Protein AF-A0AAD4VCL3-F1 (afdb_monomer_lite)

InterPro domains:
  IPR011009 Protein kinase-like domain superfamily [SSF56112] (13-102)

Foldseek 3Di:
DDPVVVLVVQLVVLLVVLQVLLCVLQVVPPVPVLVVPVVDPPVVSLVNSCVNVVVPPVPLVSVLNVQSVVLSVQSSDPDSVSRDGPVVSVVSNVVSVVVVVVDPPPPPPPPDD

pLDDT: mean 75.51, std 16.03, range [38.53, 92.06]

Organism: Prunus dulcis (NCBI:txid3755)

Radius of gyration: 16.63 Å; chains: 1; bounding box: 40×34×52 Å

Structure (mmCIF, N/CA/C/O backbone):
data_AF-A0AAD4VCL3-F1
#
_entry.id   AF-A0AAD4VCL3-F1
#
loop_
_atom_site.group_PDB
_atom_site.id
_atom_site.type_symbol
_atom_site.label_atom_id
_atom_site.label_alt_id
_atom_site.label_comp_id
_atom_site.label_asym_id
_atom_site.label_entity_id
_atom_site.label_seq_id
_atom_site.pdbx_PDB_ins_code
_atom_site.Cartn_x
_atom_site.Cartn_y
_atom_site.Cartn_z
_atom_site.occupancy
_atom_site.B_iso_or_equiv
_atom_site.auth_seq_id
_atom_site.auth_comp_id
_atom_site.auth_asym_id
_atom_site.auth_atom_id
_atom_site.pdbx_PDB_model_num
ATOM 1 N N . MET A 1 1 ? 26.847 -7.297 -16.871 1.00 55.97 1 MET A N 1
ATOM 2 C CA . MET A 1 1 ? 25.402 -6.977 -16.776 1.00 55.97 1 MET A CA 1
ATOM 3 C C . MET A 1 1 ? 25.116 -5.668 -17.491 1.00 55.97 1 MET A C 1
ATOM 5 O O . MET A 1 1 ? 25.753 -4.665 -17.170 1.00 55.97 1 MET A O 1
ATOM 9 N N . ALA A 1 2 ? 24.194 -5.663 -18.456 1.00 66.69 2 ALA A N 1
ATOM 10 C CA . ALA A 1 2 ? 23.883 -4.474 -19.246 1.00 66.69 2 ALA A CA 1
ATOM 11 C C . ALA A 1 2 ? 23.010 -3.478 -18.453 1.00 66.69 2 ALA A C 1
ATOM 13 O O . ALA A 1 2 ? 22.144 -3.860 -17.665 1.00 66.69 2 ALA A O 1
ATOM 14 N N . LYS A 1 3 ? 23.191 -2.167 -18.682 1.00 60.19 3 LYS A N 1
ATOM 15 C CA . LYS A 1 3 ? 22.404 -1.091 -18.032 1.00 60.19 3 LYS A CA 1
ATOM 16 C C . LYS A 1 3 ? 20.882 -1.249 -18.213 1.00 60.19 3 LYS A C 1
ATOM 18 O O . LYS A 1 3 ? 20.130 -0.733 -17.388 1.00 60.19 3 LYS A O 1
ATOM 23 N N . GLY A 1 4 ? 20.434 -1.923 -19.276 1.00 61.66 4 GLY A N 1
ATOM 24 C CA . GLY A 1 4 ? 19.020 -2.203 -19.549 1.00 61.66 4 GLY A CA 1
ATOM 25 C C . GLY A 1 4 ? 18.417 -3.253 -18.611 1.00 61.66 4 GLY A C 1
ATOM 26 O O . GLY A 1 4 ? 17.359 -3.017 -18.031 1.00 61.66 4 GLY A O 1
ATOM 27 N N . GLU A 1 5 ? 19.125 -4.358 -18.374 1.00 61.94 5 GLU A N 1
ATOM 28 C CA . GLU A 1 5 ? 18.673 -5.470 -17.520 1.00 61.94 5 GLU A CA 1
ATOM 29 C C . GLU A 1 5 ? 18.500 -5.030 -16.061 1.00 61.94 5 GLU A C 1
ATOM 31 O O . GLU A 1 5 ? 17.502 -5.352 -15.413 1.00 61.94 5 GLU A O 1
ATOM 36 N N . ARG A 1 6 ? 19.413 -4.180 -15.565 1.00 61.00 6 ARG A N 1
ATOM 37 C CA . ARG A 1 6 ? 19.338 -3.620 -14.206 1.00 61.00 6 ARG A CA 1
ATOM 38 C C . ARG A 1 6 ? 18.068 -2.780 -13.984 1.00 61.00 6 ARG A C 1
ATOM 40 O O . ARG A 1 6 ? 17.482 -2.839 -12.907 1.00 61.00 6 ARG A O 1
ATOM 47 N N . ARG A 1 7 ? 17.596 -2.032 -14.996 1.00 60.41 7 ARG A N 1
ATOM 48 C CA . ARG A 1 7 ? 16.352 -1.231 -14.904 1.00 60.41 7 ARG A CA 1
ATOM 49 C C . ARG A 1 7 ? 15.089 -2.090 -14.930 1.00 60.41 7 ARG A C 1
ATOM 51 O O . ARG A 1 7 ? 14.076 -1.700 -14.356 1.00 60.41 7 ARG A O 1
ATOM 58 N N . VAL A 1 8 ? 15.116 -3.228 -15.620 1.00 62.25 8 VAL A N 1
ATOM 59 C CA . VAL A 1 8 ? 13.987 -4.170 -15.645 1.00 62.25 8 VAL A CA 1
ATOM 60 C C . VAL A 1 8 ? 13.845 -4.852 -14.284 1.00 62.25 8 VAL A C 1
ATOM 62 O O . VAL A 1 8 ? 12.7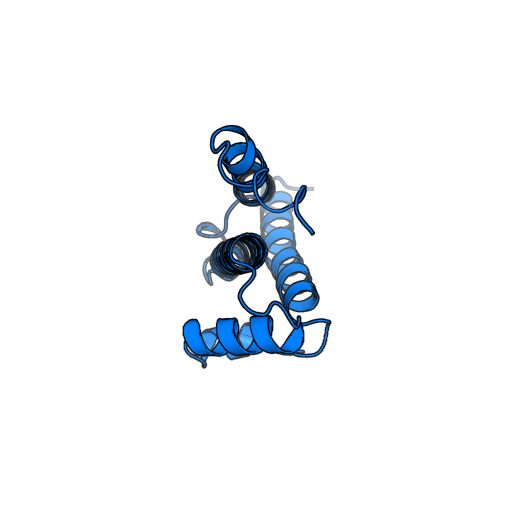41 -4.882 -13.743 1.00 62.25 8 VAL A O 1
ATOM 65 N N . LEU A 1 9 ? 14.957 -5.287 -13.679 1.00 64.12 9 LEU A N 1
ATOM 66 C CA . LEU A 1 9 ? 14.964 -5.854 -12.326 1.00 64.12 9 LEU A CA 1
ATOM 67 C C . LEU A 1 9 ? 14.464 -4.852 -11.280 1.00 64.12 9 LEU A C 1
ATOM 69 O O . LEU A 1 9 ? 13.600 -5.194 -10.481 1.00 64.12 9 LEU A O 1
ATOM 73 N N . LEU A 1 10 ? 14.916 -3.594 -11.334 1.00 63.97 10 LEU A N 1
ATOM 74 C CA . LEU A 1 10 ? 14.479 -2.570 -10.380 1.00 63.97 10 LEU A CA 1
ATOM 75 C C . LEU A 1 10 ? 12.959 -2.324 -10.433 1.00 63.97 10 LEU A C 1
ATOM 77 O O . LEU A 1 10 ? 12.313 -2.185 -9.399 1.00 63.97 10 LEU A O 1
ATOM 81 N N . ARG A 1 11 ? 12.366 -2.341 -11.633 1.00 64.81 11 ARG A N 1
ATOM 82 C CA . ARG A 1 11 ? 10.910 -2.202 -11.822 1.00 64.81 11 ARG A CA 1
ATOM 83 C C . ARG A 1 11 ? 10.126 -3.446 -11.410 1.00 64.81 11 ARG A C 1
ATOM 85 O O . ARG A 1 11 ? 8.973 -3.332 -10.993 1.00 64.81 11 ARG A O 1
ATOM 92 N N . ARG A 1 12 ? 10.742 -4.626 -11.521 1.00 70.94 12 ARG A N 1
ATOM 93 C CA . ARG A 1 12 ? 10.192 -5.879 -10.993 1.00 70.94 12 ARG A CA 1
ATOM 94 C C . ARG A 1 12 ? 10.191 -5.872 -9.466 1.00 70.94 12 ARG A C 1
ATOM 96 O O . ARG A 1 12 ? 9.183 -6.238 -8.886 1.00 70.94 12 ARG A O 1
ATOM 103 N N . ASN A 1 13 ? 11.245 -5.348 -8.838 1.00 78.56 13 ASN A N 1
ATOM 104 C CA . ASN A 1 13 ? 11.324 -5.208 -7.383 1.00 78.56 13 ASN A CA 1
ATOM 105 C C . ASN A 1 13 ? 10.222 -4.297 -6.826 1.00 78.56 13 ASN A C 1
ATOM 107 O O . ASN A 1 13 ? 9.625 -4.635 -5.816 1.00 78.56 13 ASN A O 1
ATOM 111 N N . VAL A 1 14 ? 9.892 -3.189 -7.500 1.00 84.56 14 VAL A N 1
ATOM 112 C CA . VAL A 1 14 ? 8.770 -2.315 -7.092 1.00 84.56 14 VAL A CA 1
ATOM 113 C C . VAL A 1 14 ? 7.425 -3.040 -7.207 1.00 84.56 14 VAL A C 1
ATOM 115 O O . VAL A 1 14 ? 6.587 -2.951 -6.314 1.00 84.56 14 VAL A O 1
ATOM 118 N N . TYR A 1 15 ? 7.234 -3.808 -8.281 1.00 81.25 15 TYR A N 1
ATOM 119 C CA . TYR A 1 15 ? 6.042 -4.636 -8.457 1.00 81.25 15 TYR A CA 1
ATOM 120 C C . TYR A 1 15 ? 5.937 -5.697 -7.353 1.00 81.25 15 TYR A C 1
ATOM 122 O O . TYR A 1 15 ? 4.881 -5.818 -6.749 1.00 81.25 15 TYR A O 1
ATOM 130 N N . SER A 1 16 ? 7.015 -6.421 -7.044 1.00 83.88 16 SER A N 1
ATOM 131 C CA . SER A 1 16 ? 7.042 -7.423 -5.970 1.00 83.88 16 SER A CA 1
ATOM 132 C C . SER A 1 16 ? 6.875 -6.812 -4.577 1.00 83.88 16 SER A C 1
ATOM 134 O O . SER A 1 16 ? 6.187 -7.381 -3.743 1.00 83.88 16 SER A O 1
ATOM 136 N N . PHE A 1 17 ? 7.439 -5.630 -4.327 1.00 87.50 17 PHE A N 1
ATOM 137 C CA . PHE A 1 17 ? 7.298 -4.933 -3.048 1.00 87.50 17 PHE A CA 1
ATOM 138 C C . PHE A 1 17 ? 5.846 -4.557 -2.741 1.00 87.50 17 PHE A C 1
ATOM 140 O O . PHE A 1 17 ? 5.428 -4.613 -1.588 1.00 87.50 17 PHE A O 1
ATOM 147 N N . ARG A 1 18 ? 5.047 -4.255 -3.772 1.00 86.00 18 ARG A N 1
ATOM 148 C CA . ARG A 1 18 ? 3.610 -4.025 -3.595 1.00 86.00 18 ARG A CA 1
ATOM 149 C C . ARG A 1 18 ? 2.903 -5.240 -2.990 1.00 86.00 18 ARG A C 1
ATOM 151 O O . ARG A 1 18 ? 1.993 -5.056 -2.199 1.00 86.00 18 ARG A O 1
ATOM 158 N N . GLU A 1 19 ? 3.287 -6.456 -3.379 1.00 84.25 19 GLU A N 1
ATOM 159 C CA . GLU A 1 19 ? 2.615 -7.672 -2.909 1.00 84.25 19 GLU A CA 1
ATOM 160 C C . GLU A 1 19 ? 2.826 -7.801 -1.404 1.00 84.25 19 GLU A C 1
ATOM 162 O O . GLU A 1 19 ? 1.870 -8.027 -0.677 1.00 84.25 19 GLU A O 1
ATOM 167 N N . ILE A 1 20 ? 4.037 -7.484 -0.935 1.00 88.31 20 ILE A N 1
ATOM 168 C CA . ILE A 1 20 ? 4.359 -7.414 0.492 1.00 88.31 20 ILE A CA 1
ATOM 169 C C . ILE A 1 20 ? 3.527 -6.338 1.205 1.00 88.31 20 ILE A C 1
ATOM 171 O O . ILE A 1 20 ? 2.977 -6.601 2.267 1.00 88.31 20 ILE A O 1
ATOM 175 N N . MET A 1 21 ? 3.380 -5.137 0.630 1.00 90.50 21 MET A N 1
ATOM 176 C CA . MET A 1 21 ? 2.532 -4.087 1.221 1.00 90.50 21 MET A CA 1
ATOM 177 C C . MET A 1 21 ? 1.080 -4.542 1.391 1.00 90.50 21 MET A C 1
ATOM 179 O O . MET A 1 21 ? 0.481 -4.324 2.440 1.00 90.50 21 MET A O 1
ATOM 183 N N . LEU A 1 22 ? 0.508 -5.158 0.355 1.00 87.31 22 LEU A N 1
ATOM 184 C CA . LEU A 1 22 ? -0.879 -5.616 0.373 1.00 87.31 22 LEU A CA 1
ATOM 185 C C . LEU A 1 22 ? -1.069 -6.833 1.287 1.00 87.31 22 LEU A C 1
ATOM 187 O O . LEU A 1 22 ? -2.098 -6.944 1.949 1.00 87.31 22 LEU A O 1
ATOM 191 N N . GLU A 1 23 ? -0.079 -7.720 1.359 1.00 86.88 23 GLU A N 1
ATOM 192 C CA . GLU A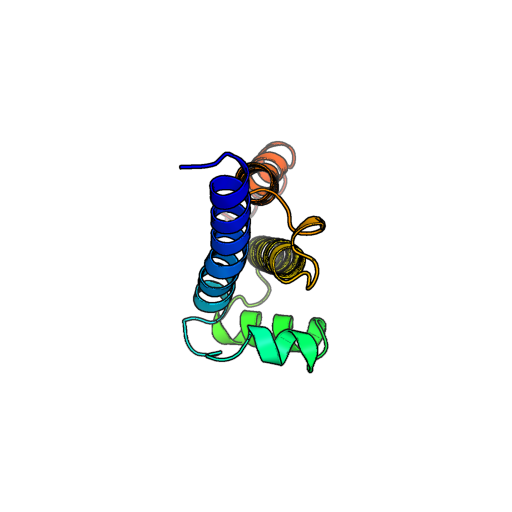 1 23 ? -0.057 -8.849 2.288 1.00 86.88 23 GLU A CA 1
ATOM 193 C C . GLU A 1 23 ? -0.058 -8.369 3.743 1.00 86.88 23 GLU A C 1
ATOM 195 O O . GLU A 1 23 ? -0.875 -8.836 4.534 1.00 86.88 23 GLU A O 1
ATOM 200 N N . ILE A 1 24 ? 0.768 -7.368 4.072 1.00 89.81 24 ILE A N 1
ATOM 201 C CA . ILE A 1 24 ? 0.790 -6.740 5.401 1.00 89.81 24 ILE A CA 1
ATOM 202 C C . ILE A 1 24 ? -0.565 -6.103 5.718 1.00 89.81 24 ILE A C 1
ATOM 204 O O . ILE A 1 24 ? -1.136 -6.386 6.765 1.00 89.81 24 ILE A O 1
ATOM 208 N N . LEU A 1 25 ? -1.114 -5.284 4.811 1.00 89.81 25 LEU A N 1
ATOM 209 C CA . LEU A 1 25 ? -2.409 -4.627 5.032 1.00 89.81 25 LEU A CA 1
ATOM 210 C C . LEU A 1 25 ? -3.564 -5.620 5.216 1.00 89.81 25 LEU A C 1
ATOM 212 O O . LEU A 1 25 ? -4.570 -5.276 5.825 1.00 89.81 25 LEU A O 1
ATOM 216 N N . SER A 1 26 ? -3.437 -6.832 4.689 1.00 85.38 26 SER A N 1
ATOM 217 C CA . SER A 1 26 ? -4.476 -7.860 4.752 1.00 85.38 26 SER A CA 1
ATOM 218 C C . SER A 1 26 ? -4.205 -8.961 5.772 1.00 85.38 26 SER A C 1
ATOM 220 O O . SER A 1 26 ? -4.922 -9.960 5.794 1.00 85.38 26 SER A O 1
ATOM 222 N N . ASN A 1 27 ? -3.146 -8.842 6.581 1.00 84.00 27 ASN A N 1
ATOM 223 C CA . ASN A 1 27 ? -2.703 -9.900 7.492 1.00 84.00 27 ASN A CA 1
ATOM 224 C C . ASN A 1 27 ? -2.570 -11.276 6.804 1.00 84.00 27 ASN A C 1
ATOM 226 O O . ASN A 1 27 ? -2.900 -12.311 7.385 1.00 84.00 27 ASN A O 1
ATOM 230 N N . GLY A 1 28 ? -2.151 -11.288 5.533 1.00 77.06 28 GLY A N 1
ATOM 231 C CA . GLY A 1 28 ? -2.043 -12.494 4.705 1.00 77.06 28 GLY A CA 1
ATOM 232 C C . GLY A 1 28 ? -3.372 -13.141 4.291 1.00 77.06 28 GLY A C 1
ATOM 233 O O . GLY A 1 28 ? -3.362 -14.192 3.652 1.00 77.06 28 GLY A O 1
ATOM 234 N N . ARG A 1 29 ? -4.525 -12.550 4.632 1.00 70.75 29 ARG A N 1
ATOM 235 C CA . ARG A 1 29 ? -5.860 -13.131 4.390 1.00 70.75 29 ARG A CA 1
ATOM 236 C C . ARG A 1 29 ? -6.419 -12.807 3.014 1.00 70.75 29 ARG A C 1
ATOM 238 O O . ARG A 1 29 ? -7.218 -13.574 2.480 1.00 70.75 29 ARG A O 1
ATOM 245 N N . LEU A 1 30 ? -5.968 -11.718 2.400 1.00 64.88 30 LEU A N 1
ATOM 246 C CA . LEU A 1 30 ? -6.393 -11.329 1.060 1.00 64.88 30 LEU A CA 1
ATOM 247 C C . LEU A 1 30 ? -5.341 -11.791 0.051 1.00 64.88 30 LEU A C 1
ATOM 249 O O . LEU A 1 30 ? -4.700 -10.985 -0.621 1.00 64.88 30 LEU A O 1
ATOM 253 N N . THR A 1 31 ? -5.212 -13.115 -0.087 1.00 55.62 31 THR A N 1
ATOM 254 C CA . THR A 1 31 ? -4.261 -13.832 -0.968 1.00 55.62 31 THR A CA 1
ATOM 255 C C . THR A 1 31 ? -4.372 -13.481 -2.457 1.00 55.62 31 THR A C 1
ATOM 257 O O . THR A 1 31 ? -3.638 -14.011 -3.286 1.00 55.62 31 THR A O 1
ATOM 260 N N . ASN A 1 32 ? -5.270 -12.564 -2.818 1.00 60.72 32 ASN A N 1
ATOM 261 C CA . ASN A 1 32 ? -5.412 -12.037 -4.163 1.00 60.72 32 ASN A CA 1
ATOM 262 C C . ASN A 1 32 ? -5.819 -10.555 -4.184 1.00 60.72 32 ASN A C 1
ATOM 264 O O . ASN A 1 32 ? -6.513 -10.109 -5.102 1.00 60.72 32 ASN A O 1
ATOM 268 N N . LEU A 1 33 ? -5.404 -9.763 -3.185 1.00 59.28 33 LEU A N 1
ATOM 269 C CA . LEU A 1 33 ? -5.755 -8.342 -3.123 1.00 59.28 33 LEU A CA 1
ATOM 270 C C . LEU A 1 33 ? -5.326 -7.589 -4.392 1.00 59.28 33 LEU A C 1
ATOM 272 O O . LEU A 1 33 ? -6.045 -6.712 -4.858 1.00 59.28 33 LEU A O 1
ATOM 276 N N . GLY A 1 34 ? -4.216 -7.988 -5.020 1.00 57.25 34 GLY A N 1
ATOM 277 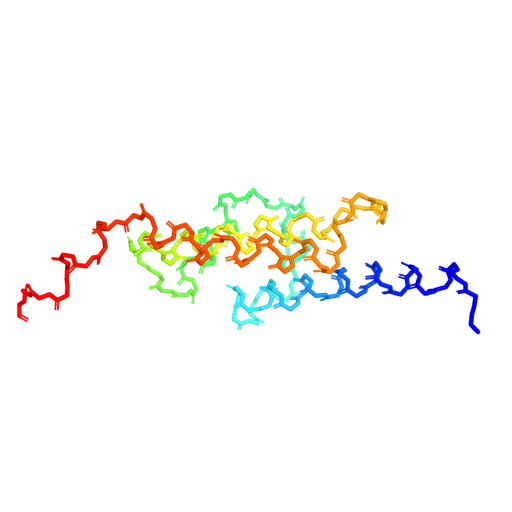C CA . GLY A 1 34 ? -3.782 -7.444 -6.309 1.00 57.25 34 GLY A CA 1
ATOM 278 C C . GLY A 1 34 ? -4.812 -7.605 -7.441 1.00 57.25 34 GLY A C 1
ATOM 279 O O . GLY A 1 34 ? -4.976 -6.682 -8.238 1.00 57.25 34 GLY A O 1
ATOM 280 N N . ALA A 1 35 ? -5.544 -8.725 -7.491 1.00 57.97 35 ALA A N 1
ATOM 281 C CA . ALA A 1 35 ? -6.655 -8.952 -8.426 1.00 57.97 35 ALA A CA 1
ATOM 282 C C . ALA A 1 35 ? -7.975 -8.333 -7.923 1.00 57.97 35 ALA A C 1
ATOM 284 O O . ALA A 1 35 ? -8.789 -7.834 -8.704 1.00 57.97 35 ALA A O 1
ATOM 285 N N . SER A 1 36 ? -8.172 -8.312 -6.602 1.00 54.47 36 SER A N 1
ATOM 286 C CA . SER A 1 36 ? -9.343 -7.719 -5.958 1.00 54.47 36 SER A CA 1
ATOM 287 C C . SER A 1 36 ? -9.379 -6.193 -6.082 1.00 54.47 36 SER A C 1
ATOM 289 O O . SER A 1 36 ? -10.457 -5.638 -6.226 1.00 54.47 36 SER A O 1
ATOM 291 N N . ILE A 1 37 ? -8.238 -5.498 -6.071 1.00 57.56 37 ILE A N 1
ATOM 292 C CA . ILE A 1 37 ? -8.156 -4.034 -6.256 1.00 57.56 37 ILE A CA 1
ATOM 293 C C . ILE A 1 37 ? -8.548 -3.628 -7.683 1.00 57.56 37 ILE A C 1
ATOM 295 O O . ILE A 1 37 ? -8.990 -2.506 -7.906 1.00 57.56 37 ILE A O 1
ATOM 299 N N . GLN A 1 38 ? -8.414 -4.534 -8.656 1.00 59.50 38 GLN A N 1
ATOM 300 C CA . GLN A 1 38 ? -8.853 -4.280 -10.030 1.00 59.50 38 GLN A CA 1
ATOM 301 C C . GLN A 1 38 ? -10.349 -4.556 -10.248 1.00 59.50 38 GLN A C 1
ATOM 303 O O . GLN A 1 38 ? -10.897 -4.100 -11.247 1.00 59.50 38 GLN A O 1
ATOM 308 N N . SER A 1 39 ? -11.007 -5.288 -9.342 1.00 66.12 39 SER A N 1
ATOM 309 C CA . SER A 1 39 ? -12.404 -5.734 -9.493 1.00 66.12 39 SER A CA 1
ATOM 310 C C . SER A 1 39 ? -13.369 -5.166 -8.446 1.00 66.12 39 SER A C 1
ATOM 312 O O . SER A 1 39 ? -14.557 -5.029 -8.731 1.00 66.12 39 SER A O 1
ATOM 314 N N . LYS A 1 40 ? -12.886 -4.801 -7.252 1.00 73.06 40 LYS A N 1
ATOM 315 C CA . LYS A 1 40 ? -13.655 -4.154 -6.181 1.00 73.06 40 LYS A CA 1
ATOM 316 C C . LYS A 1 40 ? -13.404 -2.648 -6.166 1.00 73.06 40 LYS A C 1
ATOM 318 O O . LYS A 1 40 ? -12.320 -2.183 -6.515 1.00 73.06 40 LYS A O 1
ATOM 323 N N . SER A 1 41 ? -14.390 -1.880 -5.695 1.00 81.81 41 SER A N 1
ATOM 324 C CA . SER A 1 41 ? -14.171 -0.454 -5.451 1.00 81.81 41 SER A CA 1
ATOM 325 C C . SER A 1 41 ? -13.138 -0.258 -4.340 1.00 81.81 41 SER A C 1
ATOM 327 O O . SER A 1 41 ? -13.006 -1.065 -3.412 1.00 81.81 41 SER A O 1
ATOM 329 N N . ARG A 1 42 ? -12.418 0.859 -4.422 1.00 82.44 42 ARG A N 1
ATOM 330 C CA . ARG A 1 42 ? -11.428 1.247 -3.420 1.00 82.44 42 ARG A CA 1
ATOM 331 C C . ARG A 1 42 ? -12.038 1.346 -2.018 1.00 82.44 42 ARG A C 1
ATOM 333 O O . ARG A 1 42 ? -11.373 0.976 -1.054 1.00 82.44 42 ARG A O 1
ATOM 340 N N . GLU A 1 43 ? -13.284 1.814 -1.885 1.00 85.06 43 GLU A N 1
ATOM 341 C CA . GLU A 1 43 ? -13.933 1.895 -0.569 1.00 85.06 43 GLU A CA 1
ATOM 342 C C . GLU A 1 43 ? -14.185 0.517 0.042 1.00 85.06 43 GLU A C 1
ATOM 344 O O . GLU A 1 43 ? -14.044 0.359 1.255 1.00 85.06 43 GLU A O 1
ATOM 349 N N . VAL A 1 44 ? -14.542 -0.477 -0.778 1.00 87.31 44 VAL A N 1
ATOM 350 C CA . VAL A 1 44 ? -14.788 -1.845 -0.305 1.00 87.31 44 VAL A CA 1
ATOM 351 C C . VAL A 1 44 ? -13.501 -2.452 0.244 1.00 87.31 44 VAL A C 1
ATOM 353 O O . VAL A 1 44 ? -13.497 -2.926 1.376 1.00 87.31 44 VAL A O 1
ATOM 356 N N . VAL A 1 45 ? -12.398 -2.348 -0.504 1.00 86.06 45 VAL A N 1
ATOM 357 C CA . VAL A 1 45 ? -11.081 -2.845 -0.064 1.00 86.06 45 VAL A CA 1
ATOM 358 C C . VAL A 1 45 ? -10.638 -2.168 1.236 1.00 86.06 45 VAL A C 1
ATOM 360 O O . VAL A 1 45 ? -10.186 -2.833 2.161 1.00 86.06 45 VAL A O 1
ATOM 363 N N . MET A 1 46 ? -10.816 -0.849 1.346 1.00 88.19 46 MET A N 1
ATOM 364 C CA . MET A 1 46 ? -10.460 -0.106 2.560 1.00 88.19 46 MET A CA 1
ATOM 365 C C . MET A 1 46 ? -11.287 -0.536 3.772 1.00 88.19 46 MET A C 1
ATOM 367 O O . MET A 1 46 ? -10.751 -0.659 4.869 1.00 88.19 46 MET A O 1
ATOM 371 N N . ARG A 1 47 ? -12.586 -0.788 3.584 1.00 88.94 47 ARG A N 1
ATOM 372 C CA . ARG A 1 47 ? -13.457 -1.277 4.656 1.00 88.94 47 ARG A CA 1
ATOM 373 C C . ARG A 1 47 ? -13.044 -2.671 5.126 1.00 88.94 47 ARG A C 1
ATOM 375 O O . ARG A 1 47 ? -13.010 -2.895 6.330 1.00 88.94 47 ARG A O 1
ATOM 382 N N . GLU A 1 48 ? -12.728 -3.575 4.200 1.00 88.38 48 GLU A N 1
ATOM 383 C CA . GLU A 1 48 ? -12.227 -4.921 4.518 1.00 88.38 48 GLU A CA 1
ATOM 384 C C . GLU A 1 48 ? -10.938 -4.832 5.344 1.00 88.38 48 GLU A C 1
ATOM 386 O O . GLU A 1 48 ? -10.894 -5.366 6.448 1.00 88.38 48 GLU A O 1
ATOM 391 N N . ILE A 1 49 ? -9.958 -4.043 4.889 1.00 89.94 49 ILE A N 1
ATOM 392 C CA . ILE A 1 49 ? -8.692 -3.831 5.606 1.00 89.94 49 ILE A CA 1
ATOM 393 C C . ILE A 1 49 ? -8.929 -3.258 7.010 1.00 89.94 49 ILE A C 1
ATOM 395 O O . ILE A 1 49 ? -8.355 -3.749 7.979 1.00 89.94 49 ILE A O 1
ATOM 399 N N . TYR A 1 50 ? -9.771 -2.230 7.157 1.00 91.62 50 TYR A N 1
ATOM 400 C CA . TYR A 1 50 ? -10.039 -1.640 8.473 1.00 91.62 50 TYR A CA 1
ATOM 401 C C . TYR A 1 50 ? -10.704 -2.616 9.440 1.00 91.62 50 TYR A C 1
ATOM 403 O O . TYR A 1 50 ? -10.383 -2.598 10.627 1.00 91.62 50 TYR A O 1
ATOM 411 N N . ASN A 1 51 ? -11.623 -3.442 8.940 1.00 89.06 51 ASN A N 1
ATOM 412 C CA . ASN A 1 51 ? -12.317 -4.433 9.750 1.00 89.06 51 ASN A CA 1
ATOM 413 C C . ASN A 1 51 ? -11.374 -5.571 10.158 1.00 89.06 51 ASN A C 1
ATOM 415 O O . ASN A 1 51 ? -11.360 -5.951 11.322 1.00 89.06 51 ASN A O 1
ATOM 419 N N . GLU A 1 52 ? -10.563 -6.082 9.228 1.00 88.00 52 GLU A N 1
ATOM 420 C CA . GLU A 1 52 ? -9.610 -7.170 9.487 1.00 88.00 52 GLU A CA 1
ATOM 421 C C . GLU A 1 52 ? -8.474 -6.773 10.435 1.00 88.00 52 GLU A C 1
ATOM 423 O O . GLU A 1 52 ? -7.937 -7.628 11.134 1.00 88.00 52 GLU A O 1
ATOM 428 N N . ASN A 1 53 ? -8.109 -5.490 10.458 1.00 88.12 53 ASN A N 1
ATOM 429 C CA . ASN A 1 53 ? -7.085 -4.944 11.351 1.00 88.12 53 ASN A CA 1
ATOM 430 C C . ASN A 1 53 ? -7.667 -4.306 12.622 1.00 88.12 53 ASN A C 1
ATOM 432 O O . ASN A 1 53 ? -6.934 -3.639 13.347 1.00 88.12 53 ASN A O 1
ATOM 436 N N . GLU A 1 54 ? -8.975 -4.448 12.869 1.00 90.12 54 GLU A N 1
ATOM 437 C CA . GLU A 1 54 ? -9.660 -3.927 14.065 1.00 90.12 54 GLU A CA 1
ATOM 438 C C . GLU A 1 54 ? -9.382 -2.433 14.336 1.00 90.12 54 GLU A C 1
ATOM 440 O O . GLU A 1 54 ? -9.367 -1.963 15.471 1.00 90.12 54 GLU A O 1
ATOM 445 N N . VAL A 1 55 ? -9.190 -1.646 13.271 1.00 87.44 55 VAL A N 1
ATOM 446 C CA . VAL A 1 55 ? -8.702 -0.255 13.353 1.00 87.44 55 VAL A CA 1
ATOM 447 C C . VAL A 1 55 ? -9.706 0.669 14.058 1.00 87.44 55 VAL A C 1
ATOM 449 O O . VAL A 1 55 ? -9.354 1.760 14.517 1.00 87.44 55 VAL A O 1
ATOM 452 N N . GLY A 1 56 ? -10.980 0.264 14.140 1.00 86.38 56 GLY A N 1
ATOM 453 C CA . GLY A 1 56 ? -12.043 1.070 14.735 1.00 86.38 56 GLY A CA 1
ATOM 454 C C . GLY A 1 56 ? -12.077 2.457 14.097 1.00 86.38 56 GLY A C 1
ATOM 455 O O . GLY A 1 56 ? -11.844 2.583 12.897 1.00 86.38 56 GLY A O 1
ATOM 456 N N . THR A 1 57 ? -12.326 3.512 14.871 1.00 85.81 57 THR A N 1
ATOM 457 C CA . THR A 1 57 ? -12.323 4.916 14.414 1.00 85.81 57 THR A CA 1
ATOM 458 C C . THR A 1 57 ? -10.963 5.611 14.551 1.00 85.81 57 THR A C 1
ATOM 460 O O . THR A 1 57 ? -10.912 6.838 14.513 1.00 85.81 57 THR A O 1
ATOM 463 N N . ASN A 1 58 ? -9.860 4.867 14.706 1.00 87.06 58 ASN A N 1
ATOM 464 C CA . ASN A 1 58 ? -8.523 5.440 14.877 1.00 87.06 58 ASN A CA 1
ATOM 465 C C . ASN A 1 58 ? -8.060 6.144 13.586 1.00 87.06 58 ASN A C 1
ATOM 467 O O . ASN A 1 58 ? -7.533 5.518 12.665 1.00 87.06 58 ASN A O 1
ATOM 471 N N . VAL A 1 59 ? -8.308 7.455 13.504 1.00 85.88 59 VAL A N 1
ATOM 472 C CA . VAL A 1 59 ? -8.025 8.281 12.319 1.00 85.88 59 VAL A CA 1
ATOM 473 C C . VAL A 1 59 ? -6.549 8.204 11.898 1.00 85.88 59 VAL A C 1
ATOM 475 O O . VAL A 1 59 ? -6.319 7.926 10.722 1.00 85.88 59 VAL A O 1
ATOM 478 N N . PRO A 1 60 ? -5.556 8.332 12.806 1.00 86.25 60 PRO A N 1
ATOM 479 C CA . PRO A 1 60 ? -4.145 8.197 12.441 1.00 86.25 60 PRO A CA 1
ATOM 480 C C . PRO A 1 60 ? -3.807 6.887 11.725 1.00 86.25 60 PRO A C 1
ATOM 482 O O . PRO A 1 60 ? -3.146 6.905 10.691 1.00 86.25 60 PRO A O 1
ATOM 485 N N . VAL A 1 61 ? -4.283 5.751 12.241 1.00 88.25 61 VAL A N 1
ATOM 486 C CA . VAL A 1 61 ? -4.005 4.429 11.651 1.00 88.25 61 VAL A CA 1
ATOM 487 C C . VAL A 1 61 ? -4.745 4.253 10.322 1.00 88.25 61 VAL A C 1
ATOM 489 O O . VAL A 1 61 ? -4.206 3.695 9.367 1.00 88.25 61 VAL A O 1
ATOM 492 N N . ARG A 1 62 ? -5.968 4.784 10.202 1.00 90.06 62 ARG A N 1
ATOM 493 C CA . ARG A 1 62 ? -6.699 4.798 8.924 1.00 90.06 62 ARG A CA 1
ATOM 494 C C . ARG A 1 62 ? -5.955 5.591 7.846 1.00 90.06 62 ARG A C 1
ATOM 496 O O . ARG A 1 62 ? -5.940 5.178 6.688 1.00 90.06 62 ARG A O 1
ATOM 503 N N . GLU A 1 63 ? -5.327 6.708 8.209 1.00 89.06 63 GLU A N 1
ATOM 504 C CA . GLU A 1 63 ? -4.502 7.501 7.291 1.00 89.06 63 GLU A CA 1
ATOM 505 C C . GLU A 1 63 ? -3.218 6.768 6.870 1.00 89.06 63 GLU A C 1
ATOM 507 O O . GLU A 1 63 ? -2.875 6.820 5.687 1.00 89.06 63 GLU A O 1
ATOM 512 N N . GLU A 1 64 ? -2.567 6.025 7.780 1.00 90.19 64 GLU A N 1
ATOM 513 C CA . GLU A 1 64 ? -1.430 5.134 7.459 1.00 90.19 64 GLU A CA 1
ATOM 514 C C . GLU A 1 64 ? -1.819 4.121 6.392 1.00 90.19 64 GLU A C 1
ATOM 516 O O . GLU A 1 64 ? -1.195 4.024 5.335 1.00 90.19 64 GLU A O 1
ATOM 521 N N . ILE A 1 65 ? -2.906 3.399 6.651 1.00 91.12 65 ILE A N 1
ATOM 522 C CA . ILE A 1 65 ? -3.420 2.366 5.756 1.00 91.12 65 ILE A CA 1
ATOM 523 C C . ILE A 1 65 ? -3.797 2.965 4.398 1.00 91.12 65 ILE A C 1
ATOM 525 O O . ILE A 1 65 ? -3.456 2.401 3.354 1.00 91.12 65 ILE A O 1
ATOM 529 N N . LYS A 1 66 ? -4.458 4.131 4.388 1.00 90.56 66 LYS A N 1
ATOM 530 C CA . LYS A 1 66 ? -4.825 4.832 3.153 1.00 90.56 66 LYS A CA 1
ATOM 531 C C . LYS A 1 66 ? -3.601 5.167 2.311 1.00 90.56 66 LYS A C 1
ATOM 533 O O . LYS A 1 66 ? -3.630 4.919 1.105 1.00 90.56 66 LYS A O 1
ATOM 538 N N . LEU A 1 67 ? -2.555 5.709 2.930 1.00 92.06 67 LEU A N 1
ATOM 539 C CA . LEU A 1 67 ? -1.309 6.029 2.243 1.00 92.06 67 LEU A CA 1
ATOM 540 C C . LEU A 1 67 ? -0.669 4.770 1.658 1.00 92.06 67 LEU A C 1
ATOM 542 O O . LEU A 1 67 ? -0.334 4.750 0.474 1.00 92.06 67 LEU A O 1
ATOM 546 N N . VAL A 1 68 ? -0.499 3.720 2.466 1.00 91.94 68 VAL A N 1
ATOM 547 C CA . VAL A 1 68 ? 0.152 2.482 2.014 1.00 91.94 68 VAL A CA 1
ATOM 548 C C . VAL A 1 68 ? -0.612 1.883 0.831 1.00 91.94 68 VAL A C 1
ATOM 550 O O . VAL A 1 68 ? 0.012 1.479 -0.152 1.00 91.94 68 VAL A O 1
ATOM 553 N N . LEU A 1 69 ? -1.950 1.907 0.857 1.00 90.06 69 LEU A N 1
ATOM 554 C CA . LEU A 1 69 ? -2.768 1.439 -0.263 1.00 90.06 69 LEU A CA 1
ATOM 555 C C . LEU A 1 69 ? -2.619 2.316 -1.522 1.00 90.06 69 LEU A C 1
ATOM 557 O O . LEU A 1 69 ? -2.568 1.789 -2.637 1.00 90.06 69 LEU A O 1
ATOM 561 N N . GLU A 1 70 ? -2.526 3.642 -1.382 1.00 89.94 70 GLU A N 1
ATOM 562 C CA . GLU A 1 70 ? -2.267 4.551 -2.513 1.00 89.94 70 GLU A CA 1
ATOM 563 C C . GLU A 1 70 ? -0.901 4.287 -3.147 1.00 89.94 70 GLU A C 1
ATOM 565 O O . GLU A 1 70 ? -0.800 4.138 -4.368 1.00 89.94 70 GLU A O 1
ATOM 570 N N . VAL A 1 71 ? 0.140 4.153 -2.325 1.00 91.62 71 VAL A N 1
ATOM 571 C CA . VAL A 1 71 ? 1.494 3.841 -2.793 1.00 91.62 71 VAL A CA 1
ATOM 572 C C . VAL A 1 71 ? 1.520 2.477 -3.485 1.00 91.62 71 VAL A C 1
ATOM 574 O O . VAL A 1 71 ? 2.038 2.368 -4.599 1.00 91.62 71 VAL A O 1
ATOM 577 N N . ALA A 1 72 ? 0.895 1.453 -2.899 1.00 89.56 72 ALA A N 1
ATOM 578 C CA . ALA A 1 72 ? 0.787 0.135 -3.518 1.00 89.56 72 ALA A CA 1
ATOM 579 C C . ALA A 1 72 ? 0.074 0.200 -4.881 1.00 89.56 72 ALA A C 1
ATOM 581 O O . ALA A 1 72 ? 0.521 -0.434 -5.838 1.00 89.56 72 ALA A O 1
ATOM 582 N N . THR A 1 73 ? -0.970 1.026 -5.008 1.00 86.88 73 THR A N 1
ATOM 583 C CA . THR A 1 73 ? -1.696 1.252 -6.271 1.00 86.88 73 THR A CA 1
ATOM 584 C C . THR A 1 73 ? -0.816 1.910 -7.341 1.00 86.88 73 THR A C 1
ATOM 586 O O . THR A 1 73 ? -0.912 1.581 -8.521 1.00 86.88 73 THR A O 1
ATOM 589 N N . LEU A 1 74 ? 0.102 2.805 -6.974 1.00 88.12 74 LEU A N 1
ATOM 590 C CA . LEU A 1 74 ? 1.071 3.353 -7.934 1.00 88.12 74 LEU A CA 1
ATOM 591 C C . LEU A 1 74 ? 2.063 2.281 -8.418 1.00 88.12 74 LEU A C 1
ATOM 593 O O . LEU A 1 74 ? 2.463 2.278 -9.587 1.00 88.12 74 LEU A O 1
ATOM 597 N N . CYS A 1 75 ? 2.414 1.331 -7.551 1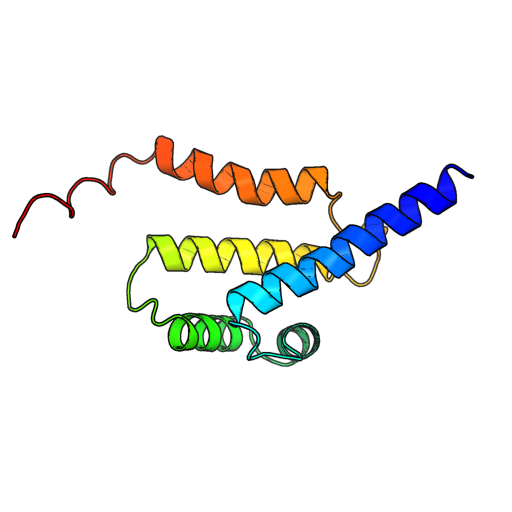.00 87.88 75 CYS A N 1
ATOM 598 C CA . CYS A 1 75 ? 3.294 0.209 -7.873 1.00 87.88 75 CYS A CA 1
ATOM 599 C C . CYS A 1 75 ? 2.634 -0.863 -8.773 1.00 87.88 75 CYS A C 1
ATOM 601 O O . CYS A 1 75 ? 3.362 -1.633 -9.410 1.00 87.88 75 CYS A O 1
ATOM 603 N N . THR A 1 76 ? 1.293 -0.912 -8.882 1.00 76.94 76 THR A N 1
ATOM 604 C CA . THR A 1 76 ? 0.555 -1.868 -9.746 1.00 76.94 76 THR A CA 1
ATOM 605 C C . THR A 1 76 ? 0.459 -1.442 -11.216 1.00 76.94 76 THR A C 1
ATOM 607 O O . THR A 1 76 ? 0.006 -2.243 -12.035 1.00 76.94 76 THR A O 1
ATOM 610 N N . ARG A 1 77 ? 0.873 -0.217 -11.590 1.00 78.94 77 ARG A N 1
ATOM 611 C CA . ARG A 1 77 ? 0.663 0.312 -12.952 1.00 78.94 77 ARG A CA 1
ATOM 612 C C . ARG A 1 77 ? 1.184 -0.643 -14.032 1.00 78.94 77 ARG A C 1
ATOM 614 O O . ARG A 1 77 ? 2.331 -1.107 -13.989 1.00 78.94 77 ARG A O 1
ATOM 621 N N . SER A 1 78 ? 0.331 -0.932 -15.017 1.00 75.56 78 SER A N 1
ATOM 622 C CA . SER A 1 78 ? 0.577 -1.962 -16.036 1.00 75.56 78 SER A CA 1
ATOM 623 C C . SER A 1 78 ? 1.841 -1.676 -16.841 1.00 75.56 78 SER A C 1
ATOM 625 O O . SER A 1 78 ? 2.635 -2.580 -17.101 1.00 75.56 78 SER A O 1
ATOM 627 N N . ARG A 1 79 ? 2.079 -0.400 -17.166 1.00 80.38 79 ARG A N 1
ATOM 628 C CA . ARG A 1 79 ? 3.299 0.053 -17.834 1.00 80.38 79 ARG A CA 1
ATOM 629 C C . ARG A 1 79 ? 4.433 0.200 -16.816 1.00 80.38 79 ARG A C 1
ATOM 631 O O . ARG A 1 79 ? 4.323 1.006 -15.893 1.00 80.38 79 ARG A O 1
ATOM 638 N N . PRO A 1 80 ? 5.567 -0.505 -16.990 1.00 78.62 80 PRO A N 1
ATOM 639 C CA . PRO A 1 80 ? 6.687 -0.405 -16.058 1.00 78.62 80 PRO A CA 1
ATOM 640 C C . PRO A 1 80 ? 7.288 1.004 -15.952 1.00 78.62 80 PRO A C 1
ATOM 642 O O . PRO A 1 80 ? 7.890 1.325 -14.935 1.00 78.62 80 PRO A O 1
ATOM 645 N N . SER A 1 81 ? 7.184 1.833 -16.996 1.00 81.75 81 SER A N 1
ATOM 646 C CA . SER A 1 81 ? 7.627 3.238 -16.987 1.00 81.75 81 SER A CA 1
ATOM 647 C C . SER A 1 81 ? 6.860 4.115 -16.005 1.00 81.75 81 SER A C 1
ATOM 649 O O . SER A 1 81 ? 7.409 5.103 -15.537 1.00 81.75 81 SER A O 1
ATOM 651 N N . ASP A 1 82 ? 5.617 3.750 -15.703 1.00 84.31 82 ASP A N 1
ATOM 652 C CA . ASP A 1 82 ? 4.705 4.599 -14.941 1.00 84.31 82 ASP A CA 1
ATOM 653 C C . ASP A 1 82 ? 4.766 4.277 -13.445 1.00 84.31 82 ASP A C 1
ATOM 655 O O . ASP A 1 82 ? 4.179 4.993 -12.633 1.00 84.31 82 ASP A O 1
ATOM 659 N N . ARG A 1 83 ? 5.461 3.189 -13.089 1.00 87.38 83 ARG A N 1
ATOM 660 C CA . ARG A 1 83 ? 5.730 2.791 -11.709 1.00 87.38 83 ARG A CA 1
ATOM 661 C C . ARG A 1 83 ? 6.796 3.712 -11.115 1.00 87.38 83 ARG A C 1
ATOM 663 O O . ARG A 1 83 ? 7.761 4.045 -11.810 1.00 87.38 83 ARG A O 1
ATOM 670 N N . PRO A 1 84 ? 6.681 4.075 -9.831 1.00 89.81 84 PRO A N 1
ATOM 671 C CA . PRO A 1 84 ? 7.733 4.818 -9.155 1.00 89.81 84 PRO A CA 1
ATOM 672 C C . PRO A 1 84 ? 9.039 4.009 -9.107 1.00 89.81 84 PRO A C 1
ATOM 674 O O . PRO A 1 84 ? 9.048 2.781 -9.218 1.00 89.81 84 PRO A O 1
ATOM 677 N N . SER A 1 85 ? 10.166 4.698 -8.917 1.00 88.81 85 SER A N 1
ATOM 678 C CA . SER A 1 85 ? 11.396 4.034 -8.479 1.00 88.81 85 SER A CA 1
ATOM 679 C C . SER A 1 85 ? 11.233 3.544 -7.035 1.00 88.81 85 SER A C 1
ATOM 681 O O . SER A 1 85 ? 10.384 4.045 -6.292 1.00 88.81 85 SER A O 1
ATOM 683 N N . MET A 1 86 ? 12.066 2.594 -6.6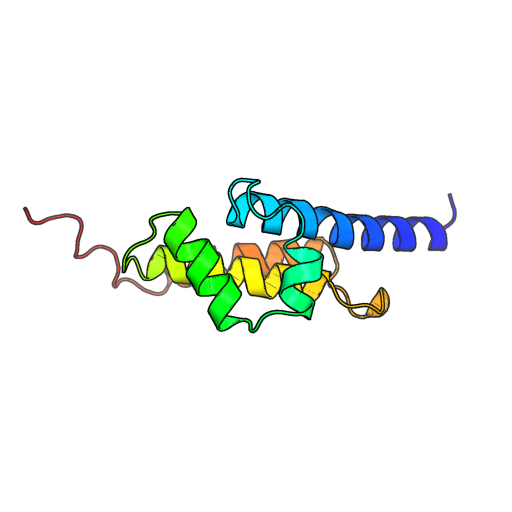02 1.00 88.62 86 MET A N 1
ATOM 684 C CA . MET A 1 86 ? 12.063 2.171 -5.196 1.00 88.62 86 MET A CA 1
ATOM 685 C C . MET A 1 86 ? 12.368 3.350 -4.259 1.00 88.62 86 MET A C 1
ATOM 687 O O . MET A 1 86 ? 11.702 3.521 -3.248 1.00 88.62 86 MET A O 1
ATOM 691 N N . GLU A 1 87 ? 13.305 4.220 -4.642 1.00 90.06 87 GLU A N 1
ATOM 692 C CA . GLU A 1 87 ? 13.617 5.445 -3.898 1.00 90.06 87 GLU A CA 1
ATOM 693 C C . GLU A 1 87 ? 12.385 6.350 -3.737 1.00 90.06 87 GLU A C 1
ATOM 695 O O . GLU A 1 87 ? 12.073 6.768 -2.626 1.00 90.06 87 GLU A O 1
ATOM 700 N N . ASN A 1 88 ? 11.642 6.605 -4.819 1.00 89.88 88 ASN A N 1
ATOM 701 C CA . ASN A 1 88 ? 10.430 7.424 -4.758 1.00 89.88 88 ASN A CA 1
ATOM 702 C C . ASN A 1 88 ? 9.331 6.744 -3.933 1.00 89.88 88 ASN A C 1
ATOM 704 O O . ASN A 1 88 ? 8.612 7.416 -3.206 1.00 89.88 88 ASN A O 1
ATOM 708 N N . THR A 1 89 ? 9.228 5.415 -4.005 1.00 91.44 89 THR A N 1
ATOM 709 C CA . THR A 1 89 ? 8.288 4.634 -3.187 1.00 91.44 89 THR A CA 1
ATOM 710 C C . THR A 1 89 ? 8.582 4.823 -1.698 1.00 91.44 89 THR A C 1
ATOM 712 O O . THR A 1 89 ? 7.680 5.121 -0.921 1.00 91.44 89 THR A O 1
ATOM 715 N N . LEU A 1 90 ? 9.854 4.718 -1.301 1.00 90.62 90 LEU A N 1
ATOM 716 C CA . LEU A 1 90 ? 10.281 4.926 0.083 1.00 90.62 90 LEU A CA 1
ATOM 717 C C . LEU A 1 90 ? 10.082 6.376 0.541 1.00 90.62 90 LEU A C 1
ATOM 719 O O . LEU A 1 90 ? 9.682 6.589 1.684 1.00 90.62 90 LEU A O 1
ATOM 723 N N . LYS A 1 91 ? 10.308 7.365 -0.337 1.00 91.25 91 LYS A N 1
ATOM 724 C CA . LYS A 1 91 ? 10.014 8.779 -0.045 1.00 91.25 91 LYS A CA 1
ATOM 725 C C . LYS A 1 91 ? 8.532 8.994 0.253 1.00 91.25 91 LYS A C 1
ATOM 727 O O . LYS A 1 91 ? 8.227 9.514 1.318 1.00 91.25 91 LYS A O 1
ATOM 732 N N . LEU A 1 92 ? 7.631 8.496 -0.599 1.00 91.12 92 LEU A N 1
ATOM 733 C CA . LEU A 1 92 ? 6.178 8.615 -0.397 1.00 91.12 92 LEU A CA 1
ATOM 734 C C . LEU A 1 92 ? 5.721 8.026 0.948 1.00 91.12 92 LEU A C 1
ATOM 736 O O . LEU A 1 92 ? 4.902 8.622 1.640 1.00 91.12 92 LEU A O 1
ATOM 740 N N . LEU A 1 93 ? 6.280 6.880 1.349 1.00 90.44 93 LEU A N 1
ATOM 741 C CA . LEU A 1 93 ? 5.985 6.267 2.650 1.00 90.44 93 LEU A CA 1
ATOM 742 C C . LEU A 1 93 ? 6.572 7.060 3.829 1.00 90.44 93 LEU A C 1
ATOM 744 O O . LEU A 1 93 ? 5.983 7.109 4.905 1.00 90.44 93 LEU A O 1
ATOM 748 N N . SER A 1 94 ? 7.742 7.672 3.639 1.00 86.88 94 SER A N 1
ATOM 749 C CA . SER A 1 94 ? 8.473 8.378 4.699 1.00 86.88 94 SER A CA 1
ATOM 750 C C . SER A 1 94 ? 7.965 9.803 4.929 1.00 86.88 94 SER A C 1
ATOM 752 O O . SER A 1 94 ? 7.977 10.282 6.061 1.00 86.88 94 SER A O 1
ATOM 754 N N . GLU A 1 95 ? 7.490 10.482 3.884 1.00 77.94 95 GLU A N 1
ATOM 755 C CA . GLU A 1 95 ? 6.940 11.844 3.956 1.00 77.94 95 GLU A CA 1
ATOM 756 C C . GLU A 1 95 ? 5.713 11.926 4.873 1.00 77.94 95 GLU A C 1
ATOM 758 O O . GLU A 1 95 ? 5.503 12.928 5.559 1.00 77.94 95 GLU A O 1
ATOM 763 N N . TRP A 1 96 ? 4.957 10.836 4.987 1.00 66.12 96 TRP A N 1
ATOM 764 C CA . TRP A 1 96 ? 3.839 10.742 5.917 1.00 66.12 96 TRP A CA 1
ATOM 765 C C . TRP A 1 96 ? 4.272 10.788 7.393 1.00 66.12 96 TRP A C 1
ATOM 767 O O . TRP A 1 96 ? 3.621 11.435 8.214 1.00 66.12 96 TRP A O 1
ATOM 777 N N . LYS A 1 97 ? 5.435 10.208 7.727 1.00 58.44 97 LYS A N 1
ATOM 778 C CA . LYS A 1 97 ? 6.028 10.308 9.072 1.00 58.44 97 LYS A CA 1
ATOM 779 C C . LYS A 1 97 ? 6.423 11.747 9.408 1.00 58.44 97 LYS A C 1
ATOM 781 O O . LYS A 1 97 ? 6.316 12.158 10.562 1.00 58.44 97 LYS A O 1
ATOM 786 N N . SER A 1 98 ? 6.858 12.512 8.407 1.00 56.34 98 SER A N 1
ATOM 787 C CA . SER A 1 98 ? 7.214 13.919 8.581 1.00 56.34 98 SER A CA 1
ATOM 788 C C . SER A 1 98 ? 5.980 14.779 8.829 1.00 56.34 98 SER A C 1
ATOM 790 O O . SER A 1 98 ? 6.023 15.555 9.772 1.00 56.34 98 SER A O 1
ATOM 792 N N . ASN A 1 99 ? 4.871 14.565 8.102 1.00 52.94 99 ASN A N 1
ATOM 793 C CA . ASN A 1 99 ? 3.622 15.334 8.252 1.00 52.94 99 ASN A CA 1
ATOM 794 C C . ASN A 1 99 ? 2.943 15.220 9.634 1.00 52.94 99 ASN A C 1
ATOM 796 O O . ASN A 1 99 ? 2.191 16.115 10.019 1.00 52.94 99 ASN A O 1
ATOM 800 N N . LYS A 1 100 ? 3.233 14.167 10.416 1.00 50.78 100 LYS A N 1
ATOM 801 C CA . LYS A 1 100 ? 2.839 14.071 11.837 1.00 50.78 100 LYS A CA 1
ATOM 802 C C . LYS A 1 100 ? 3.577 15.079 12.731 1.00 50.78 100 LYS A C 1
ATOM 804 O O . LYS A 1 100 ? 3.032 15.494 13.743 1.00 50.78 100 LYS A O 1
ATOM 809 N N . LYS A 1 101 ? 4.808 15.485 12.388 1.00 47.62 101 LYS A N 1
ATOM 810 C CA . LYS A 1 101 ? 5.654 16.346 13.240 1.00 47.62 101 LYS A CA 1
ATOM 811 C C . LYS A 1 101 ? 5.269 17.833 13.170 1.00 47.62 101 LYS A C 1
ATOM 813 O O . LYS A 1 101 ? 5.551 18.582 14.096 1.00 47.62 101 LYS A O 1
ATOM 818 N N . ASN A 1 102 ? 4.622 18.259 12.090 1.00 43.97 102 ASN A N 1
ATOM 819 C CA . ASN A 1 102 ? 4.143 19.629 11.848 1.00 43.97 102 ASN A CA 1
ATOM 820 C C . ASN A 1 102 ? 2.648 19.824 12.184 1.00 43.97 102 ASN A C 1
ATOM 822 O O . ASN A 1 102 ? 2.105 20.900 11.947 1.00 43.97 102 ASN A O 1
ATOM 826 N N . ASN A 1 103 ? 2.003 18.814 12.776 1.00 43.81 103 ASN A N 1
ATOM 827 C CA . ASN A 1 103 ? 0.644 18.840 13.318 1.00 43.81 103 ASN A CA 1
ATOM 828 C C . ASN A 1 103 ? 0.722 18.493 14.823 1.00 43.81 103 ASN A C 1
ATOM 830 O O . ASN A 1 103 ? 0.847 17.317 15.161 1.00 43.81 103 ASN A O 1
ATOM 834 N N . PRO A 1 104 ? 0.657 19.473 15.742 1.00 47.03 104 PRO A N 1
ATOM 835 C CA . PRO A 1 104 ? 0.726 19.213 17.181 1.00 47.03 104 PRO A CA 1
ATOM 836 C C . PRO A 1 104 ? -0.602 18.742 17.816 1.00 47.03 104 PRO A C 1
ATOM 838 O O . PRO A 1 104 ? -0.733 18.782 19.034 1.00 47.03 104 PRO A O 1
ATOM 841 N N . THR A 1 105 ? -1.613 18.296 17.064 1.00 51.12 105 THR A N 1
ATOM 842 C CA . THR A 1 105 ? -2.957 18.048 17.634 1.00 51.12 105 THR A CA 1
ATOM 843 C C . THR A 1 105 ? -3.200 16.608 18.120 1.00 51.12 105 THR A C 1
ATOM 845 O O . THR A 1 105 ? -4.287 16.311 18.601 1.00 51.12 105 THR A O 1
ATOM 848 N N . ILE A 1 106 ? -2.219 15.695 18.084 1.00 52.75 106 ILE A N 1
ATOM 849 C CA . ILE A 1 106 ? -2.451 14.279 18.473 1.00 52.75 106 ILE A CA 1
ATOM 850 C C . ILE A 1 106 ? -1.915 13.913 19.876 1.00 52.75 106 ILE A C 1
ATOM 852 O O . ILE A 1 106 ? -2.157 12.810 20.353 1.00 52.75 106 ILE A O 1
ATOM 856 N N . GLU A 1 107 ? -1.290 14.836 20.616 1.00 41.09 107 GLU A N 1
ATOM 857 C CA . GLU A 1 107 ? -0.851 14.565 22.005 1.00 41.09 107 GLU A CA 1
ATOM 858 C C . GLU A 1 107 ? -1.887 14.886 23.101 1.00 41.09 107 GLU A C 1
ATOM 860 O O . GLU A 1 107 ? -1.620 14.658 24.277 1.00 41.09 107 GLU A O 1
ATOM 865 N N . ALA A 1 108 ? -3.099 15.340 22.766 1.00 38.53 108 ALA A N 1
ATOM 866 C CA . ALA A 1 108 ? -4.097 15.696 23.785 1.00 38.53 108 ALA A CA 1
ATOM 867 C C . ALA A 1 108 ? -4.974 14.527 24.290 1.00 38.53 108 ALA A C 1
ATOM 869 O O . ALA A 1 108 ? -5.778 14.732 25.193 1.00 38.53 108 ALA A O 1
ATOM 870 N N . ALA A 1 109 ? -4.846 13.308 23.750 1.00 43.56 109 ALA A N 1
ATOM 871 C CA . ALA A 1 109 ? -5.694 12.170 24.147 1.00 43.56 109 ALA A CA 1
ATOM 872 C C . ALA A 1 109 ? -4.988 11.104 25.013 1.00 43.56 109 ALA A C 1
ATO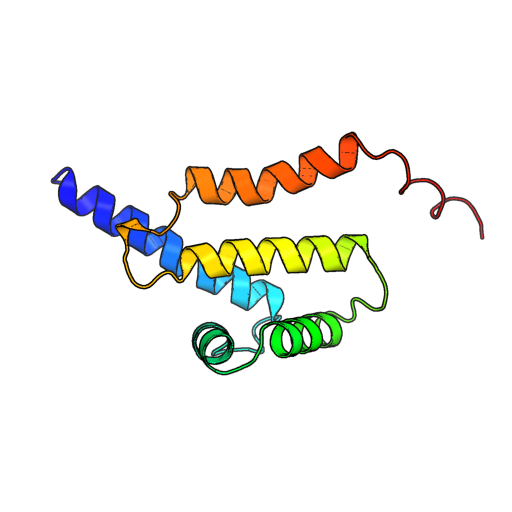M 874 O O . ALA A 1 109 ? -5.620 10.122 25.387 1.00 43.56 109 ALA A O 1
ATOM 875 N N . ALA A 1 110 ? -3.702 11.275 25.344 1.00 45.03 110 ALA A N 1
ATOM 876 C CA . ALA A 1 110 ? -2.934 10.294 26.126 1.00 45.03 110 ALA A CA 1
ATOM 877 C C . ALA A 1 110 ? -2.692 10.692 27.596 1.00 45.03 110 ALA A C 1
ATOM 879 O O . ALA A 1 110 ? -2.010 9.969 28.318 1.00 45.03 110 ALA A O 1
ATOM 880 N N . VAL A 1 111 ? -3.263 11.803 28.071 1.00 47.91 111 VAL A N 1
ATOM 881 C CA . VAL A 1 111 ? -3.246 12.166 29.496 1.00 47.91 111 VAL A CA 1
ATOM 882 C C . VAL A 1 111 ? -4.653 12.585 29.903 1.00 47.91 111 VAL A C 1
ATOM 884 O O . VAL A 1 111 ? -5.016 13.753 29.811 1.00 47.91 111 VAL A O 1
ATOM 887 N N . GLY A 1 112 ? -5.465 11.613 30.313 1.00 46.19 112 GLY A N 1
ATOM 888 C CA . GLY A 1 112 ? -6.796 11.894 30.842 1.00 46.19 112 GLY A CA 1
ATOM 889 C C . GLY A 1 112 ? -7.765 10.725 30.757 1.00 46.19 112 GLY A C 1
ATOM 890 O O . GLY A 1 112 ? -8.746 10.830 30.027 1.00 46.19 112 GLY A O 1
ATOM 891 N N . LEU A 1 113 ? -7.473 9.644 31.486 1.00 41.22 113 LEU A N 1
ATOM 892 C CA . LEU A 1 113 ? -8.402 8.890 32.344 1.00 41.22 113 LEU A CA 1
ATOM 893 C C . LEU A 1 113 ? -7.613 7.853 33.151 1.00 41.22 113 LEU A C 1
ATOM 895 O O . LEU A 1 113 ? -6.888 7.050 32.523 1.00 41.22 113 LEU A O 1
#

Secondary structure (DSSP, 8-state):
--HHHHHHHHHHHHHHHHHHHHHHHTTT--TTHHHHHHHS-HHHHHHHHHHHTT-TT-HHHHHHHHHHHHHHHHHT-SSGGGSPPHHHHHHHHHHHHHHTTT-GGGGGGSS--

Sequence (113 aa):
MAKGERRVLLRRNVYSFREIMLEILSNGRLTNLGASIQSKSREVVMREIYNENEVGTNVPVREEIKLVLEVATLCTRSRPSDRPSMENTLKLLSEWKSNKKNNPTIEAAAVGL